Protein AF-A0A356WWE1-F1 (afdb_monomer_lite)

Secondary structure (DSSP, 8-state):
-HHHHHHHHHHHHHT-TTTTTTHHHHHHHHHHHHHHHHHHHHHHHHHHHHHHHH-TTS-HHHHHHHHHHHHHHHHHHHHHHHSPP----HHHHHTSS--HHHHHHHHHHGGGG-GGGGHHHHHH--

Sequence (126 aa):
MYSTFFKHYWLKSVRAPGYYKNLIVNIFVGLSAVYFLVIFVLLGFMMPRILAEAAPKLDPALTFNGILMYVTVLALLFRFLFQPLSTINLQSYQVLPVKRSKLVNYLLIKPLLNPANYLTLCFAIP

Structure (mmCIF, N/CA/C/O backbone):
data_AF-A0A356WWE1-F1
#
_entry.id   AF-A0A356WWE1-F1
#
loop_
_atom_site.group_PDB
_atom_site.id
_atom_site.type_symbol
_atom_site.label_atom_id
_atom_site.label_alt_id
_atom_site.label_comp_id
_atom_site.label_asym_id
_atom_site.label_entity_id
_atom_site.label_seq_id
_atom_site.pdbx_PDB_ins_code
_atom_site.Cartn_x
_atom_site.Cartn_y
_atom_site.Cartn_z
_atom_site.occupancy
_atom_site.B_iso_or_equiv
_atom_site.auth_seq_id
_atom_site.auth_comp_id
_atom_site.auth_asym_id
_atom_site.auth_atom_id
_atom_site.pdbx_PDB_model_num
ATOM 1 N N . MET A 1 1 ? -12.221 -14.445 15.675 1.00 80.31 1 MET A N 1
ATOM 2 C CA . MET A 1 1 ? -11.602 -13.313 16.410 1.00 80.31 1 MET A CA 1
ATOM 3 C C . MET A 1 1 ? -10.905 -12.346 15.459 1.00 80.31 1 MET A C 1
ATOM 5 O O . MET A 1 1 ? -11.318 -11.199 15.418 1.00 80.31 1 MET A O 1
ATOM 9 N N . TYR A 1 2 ? -9.949 -12.786 14.625 1.00 82.81 2 TYR A N 1
ATOM 10 C CA . TYR A 1 2 ? -9.426 -11.942 13.532 1.00 82.81 2 TYR A CA 1
ATOM 11 C C . TYR A 1 2 ? -10.525 -11.520 12.544 1.00 82.81 2 TYR A C 1
ATOM 13 O O . TYR A 1 2 ? -10.663 -10.338 12.253 1.00 82.81 2 TYR A O 1
ATOM 21 N N . SER A 1 3 ? -11.389 -12.457 12.137 1.00 83.38 3 SER A N 1
ATOM 22 C CA . SER A 1 3 ? -12.603 -12.182 11.346 1.00 83.38 3 SER A CA 1
ATOM 23 C C . SER A 1 3 ? -13.508 -11.116 11.975 1.00 83.38 3 SER A C 1
ATOM 25 O O . SER A 1 3 ? -14.043 -10.252 11.285 1.00 83.38 3 SER A O 1
ATOM 27 N N . THR A 1 4 ? -13.639 -11.130 13.302 1.00 86.06 4 THR A N 1
ATOM 28 C CA . THR A 1 4 ? -14.409 -10.144 14.068 1.00 86.06 4 THR A CA 1
ATOM 29 C C . THR A 1 4 ? -13.772 -8.756 13.992 1.00 86.06 4 THR A C 1
ATOM 31 O O . THR A 1 4 ? -14.477 -7.775 13.771 1.00 86.06 4 THR A O 1
ATOM 34 N N . PHE A 1 5 ? -12.443 -8.659 14.105 1.00 86.31 5 PHE A N 1
ATOM 35 C CA . PHE A 1 5 ? -11.728 -7.388 13.954 1.00 86.31 5 PHE A CA 1
ATOM 36 C C . PHE A 1 5 ? -11.843 -6.820 12.537 1.00 86.31 5 PHE A C 1
ATOM 38 O O . PHE A 1 5 ? -12.077 -5.619 12.388 1.00 86.31 5 PHE A O 1
ATOM 45 N N . PHE A 1 6 ? -11.782 -7.673 11.511 1.00 85.06 6 PHE A N 1
ATOM 46 C CA . PHE A 1 6 ? -12.042 -7.262 10.129 1.00 85.06 6 PHE A CA 1
ATOM 47 C C . PHE A 1 6 ? -13.469 -6.755 9.938 1.00 85.06 6 PHE A C 1
ATOM 49 O O . PHE A 1 6 ? -13.670 -5.686 9.363 1.00 85.06 6 PHE A O 1
ATOM 56 N N . LYS A 1 7 ? -14.460 -7.456 10.499 1.00 89.25 7 LYS A N 1
ATOM 57 C CA . LYS A 1 7 ? -15.856 -7.007 10.481 1.00 89.25 7 LYS A CA 1
ATOM 58 C C . LYS A 1 7 ? -16.013 -5.638 11.147 1.00 89.25 7 LYS A C 1
ATOM 60 O O . LYS A 1 7 ? -16.680 -4.767 10.599 1.00 89.25 7 LYS A O 1
ATOM 65 N N . HIS A 1 8 ? -15.384 -5.422 12.302 1.00 88.94 8 HIS A N 1
ATOM 66 C CA . HIS A 1 8 ? -15.420 -4.129 12.991 1.00 88.94 8 HIS A CA 1
ATOM 67 C C . HIS A 1 8 ? -14.762 -3.018 12.168 1.00 88.94 8 HIS A C 1
ATOM 69 O O . HIS A 1 8 ? -15.280 -1.905 12.126 1.00 88.94 8 HIS A O 1
ATOM 75 N N . TYR A 1 9 ? -13.649 -3.314 11.493 1.00 86.12 9 TYR A N 1
ATOM 76 C CA . TYR A 1 9 ? -12.990 -2.371 10.594 1.00 86.12 9 TYR A CA 1
ATOM 77 C C . TYR A 1 9 ? -13.894 -1.971 9.419 1.00 86.12 9 TYR A C 1
ATOM 79 O O . TYR A 1 9 ? -14.075 -0.778 9.173 1.00 86.12 9 TYR A O 1
ATOM 87 N N . TRP A 1 10 ? -14.526 -2.947 8.763 1.00 85.25 10 TRP A N 1
ATOM 88 C CA . TRP A 1 10 ? -15.459 -2.702 7.664 1.00 85.25 10 TRP A CA 1
ATOM 89 C C . TRP A 1 10 ? -16.669 -1.872 8.110 1.00 85.25 10 TRP A C 1
ATOM 91 O O . TRP A 1 10 ? -16.974 -0.832 7.528 1.00 85.25 10 TRP A O 1
ATOM 101 N N . LEU A 1 11 ? -17.314 -2.273 9.211 1.00 87.62 11 LEU A N 1
ATOM 102 C CA . LEU A 1 11 ? -18.463 -1.554 9.765 1.00 87.62 11 LEU A CA 1
ATOM 103 C C . LEU A 1 11 ? -18.102 -0.128 10.188 1.00 87.62 11 LEU A C 1
ATOM 105 O O . LEU A 1 11 ? -18.896 0.780 9.966 1.00 87.62 11 LEU A O 1
ATOM 109 N N . LYS A 1 12 ? -16.912 0.088 10.764 1.00 86.19 12 LYS A N 1
ATOM 110 C CA . LYS A 1 12 ? -16.416 1.429 11.104 1.00 86.19 12 LYS A CA 1
ATOM 111 C C . LYS A 1 12 ? -16.277 2.307 9.858 1.00 86.19 12 LYS A C 1
ATOM 113 O O . LYS A 1 12 ? -16.605 3.486 9.929 1.00 86.19 12 LYS A O 1
ATOM 118 N N . SER A 1 13 ? -15.787 1.749 8.750 1.00 82.19 13 SER A N 1
ATOM 119 C CA . SER A 1 13 ? -15.600 2.490 7.499 1.00 82.19 13 SER A CA 1
ATOM 120 C C . SER A 1 13 ? -16.936 2.921 6.887 1.00 82.19 13 SER A C 1
ATOM 122 O O . SER A 1 13 ? -17.092 4.092 6.555 1.00 82.19 13 SER A O 1
ATOM 124 N N . VAL A 1 14 ? -17.918 2.015 6.828 1.00 83.50 14 VAL A N 1
ATOM 125 C CA . VAL A 1 14 ? -19.247 2.293 6.252 1.00 83.50 14 VAL A CA 1
ATOM 126 C C . VAL A 1 14 ? -20.090 3.208 7.149 1.00 83.50 14 VAL A C 1
ATOM 128 O O . VAL A 1 14 ? -20.808 4.072 6.657 1.00 83.50 14 VAL A O 1
ATOM 131 N N . ARG A 1 15 ? -20.007 3.050 8.477 1.00 85.81 15 ARG A N 1
ATOM 132 C CA . ARG A 1 15 ? -20.787 3.849 9.446 1.00 85.81 15 ARG A CA 1
ATOM 133 C C . ARG A 1 15 ? -20.161 5.207 9.768 1.00 85.81 15 ARG A C 1
ATOM 135 O O . ARG A 1 15 ? -20.669 5.912 10.637 1.00 85.81 15 ARG A O 1
ATOM 142 N N . ALA A 1 16 ? -19.045 5.568 9.136 1.00 82.94 16 ALA A N 1
ATOM 143 C CA . ALA A 1 16 ? -18.406 6.849 9.390 1.00 82.94 16 ALA A CA 1
ATOM 144 C C . ALA A 1 16 ? -19.345 7.999 8.957 1.00 82.94 16 ALA A C 1
ATOM 146 O O . ALA A 1 16 ? -19.834 7.973 7.827 1.00 82.94 16 ALA A O 1
ATOM 147 N N . PRO A 1 17 ? -19.560 9.039 9.789 1.00 75.75 17 PRO A N 1
ATOM 148 C CA . PRO A 1 17 ? -20.480 10.143 9.478 1.00 75.75 17 PRO A CA 1
ATOM 149 C C . PRO A 1 17 ? -20.177 10.857 8.151 1.00 75.75 17 PRO A C 1
ATOM 151 O O . PRO A 1 17 ? -21.072 11.382 7.499 1.00 75.75 17 PRO A O 1
ATOM 154 N N . GLY A 1 18 ? -18.908 10.859 7.729 1.00 76.81 18 GLY A N 1
ATOM 155 C CA . GLY A 1 18 ? -18.455 11.456 6.471 1.00 76.81 18 GLY A CA 1
ATOM 156 C C . GLY A 1 18 ? -18.491 10.530 5.249 1.00 76.81 18 GLY A C 1
ATOM 157 O O . GLY A 1 18 ? -18.133 10.984 4.166 1.00 76.81 18 GLY A O 1
ATOM 158 N N . TYR A 1 19 ? -18.891 9.259 5.386 1.00 76.81 19 TYR A N 1
ATOM 159 C CA . TYR A 1 19 ? -18.848 8.292 4.280 1.00 76.81 19 TYR A CA 1
ATOM 160 C C . TYR A 1 19 ? -19.741 8.724 3.109 1.00 76.81 19 TYR A C 1
ATOM 162 O O . TYR A 1 19 ? -19.277 8.806 1.976 1.00 76.81 19 TYR A O 1
ATOM 170 N N . TYR A 1 20 ? -20.992 9.095 3.395 1.00 75.81 20 TYR A N 1
ATOM 171 C CA . TYR A 1 20 ? -21.943 9.538 2.370 1.00 75.81 20 TYR A CA 1
ATOM 172 C C . TYR A 1 20 ? -21.607 10.921 1.802 1.00 75.81 20 TYR A C 1
ATOM 174 O O . TYR A 1 20 ? -21.770 11.146 0.606 1.00 75.81 20 TYR A O 1
ATOM 182 N N . LYS A 1 21 ? -21.061 11.827 2.626 1.00 80.69 21 LYS A N 1
ATOM 183 C CA . LYS A 1 21 ? -20.617 13.159 2.181 1.00 80.69 21 LYS A CA 1
ATOM 184 C C . LYS A 1 21 ? -19.473 13.078 1.158 1.00 80.69 21 LYS A C 1
ATOM 186 O O . LYS A 1 21 ? -19.403 13.908 0.261 1.00 80.69 21 LYS A O 1
ATOM 191 N N . ASN A 1 22 ? -18.615 12.063 1.269 1.00 85.31 22 ASN A N 1
ATOM 192 C CA . ASN A 1 22 ? -17.461 11.850 0.392 1.00 85.31 22 ASN A CA 1
ATOM 193 C C . ASN A 1 22 ? -17.669 10.698 -0.607 1.00 85.31 22 ASN A C 1
ATOM 195 O O . ASN A 1 22 ? -16.696 10.194 -1.166 1.00 85.31 22 ASN A O 1
ATOM 199 N N . LEU A 1 23 ? -18.911 10.262 -0.845 1.00 86.38 23 LEU A N 1
ATOM 200 C CA . LEU A 1 23 ? -19.193 9.092 -1.681 1.00 86.38 23 LEU A CA 1
ATOM 201 C C . LEU A 1 23 ? -18.650 9.259 -3.110 1.00 86.38 23 LEU A C 1
ATOM 203 O O . LEU A 1 23 ? -17.987 8.360 -3.620 1.00 86.38 23 LEU A O 1
ATOM 207 N N . ILE A 1 24 ? -18.866 10.430 -3.719 1.00 90.31 24 ILE A N 1
ATOM 208 C CA . ILE A 1 24 ? -18.367 10.756 -5.067 1.00 90.31 24 ILE A CA 1
ATOM 209 C C . ILE A 1 24 ? -16.835 10.691 -5.109 1.00 90.31 24 ILE A C 1
ATOM 211 O O . ILE A 1 24 ? -16.266 10.091 -6.018 1.00 90.31 24 ILE A O 1
ATOM 215 N N . VAL A 1 25 ? -16.166 11.248 -4.094 1.00 88.06 25 VAL A N 1
ATOM 216 C CA . VAL A 1 25 ? -14.699 11.217 -3.982 1.00 88.06 25 VAL A CA 1
ATOM 217 C C . VAL A 1 25 ? -14.200 9.777 -3.860 1.00 88.06 25 VAL A C 1
ATOM 219 O O . VAL A 1 25 ? -13.268 9.393 -4.559 1.00 88.06 25 VAL A O 1
ATOM 222 N N . ASN A 1 26 ? -14.847 8.950 -3.035 1.00 86.44 26 ASN A N 1
ATOM 223 C CA . ASN A 1 26 ? -14.484 7.541 -2.884 1.00 86.44 26 ASN A CA 1
ATOM 224 C C . ASN A 1 26 ? -14.635 6.752 -4.191 1.00 86.44 26 ASN A C 1
ATOM 226 O O . ASN A 1 26 ? -13.770 5.935 -4.506 1.00 86.44 26 ASN A O 1
ATOM 230 N N . ILE A 1 27 ? -15.702 6.998 -4.958 1.00 90.62 27 ILE A N 1
ATOM 231 C CA . ILE A 1 27 ? -15.904 6.364 -6.269 1.00 90.62 27 ILE A CA 1
ATOM 232 C C . ILE A 1 27 ? -14.796 6.790 -7.237 1.00 90.62 27 ILE A C 1
ATOM 234 O O . ILE A 1 27 ? -14.195 5.938 -7.890 1.00 90.62 27 ILE A O 1
ATOM 238 N N . PHE A 1 28 ? -14.480 8.086 -7.289 1.00 93.12 28 PHE A N 1
ATOM 239 C CA . PHE A 1 28 ? -13.427 8.612 -8.156 1.00 93.12 28 PHE A CA 1
ATOM 240 C C . PHE A 1 28 ? -12.045 8.035 -7.812 1.00 93.12 28 PHE A C 1
ATOM 242 O O . PHE A 1 28 ? -11.297 7.637 -8.707 1.00 93.12 28 PHE A O 1
ATOM 249 N N . VAL A 1 29 ? -11.725 7.916 -6.519 1.00 88.75 29 VAL A N 1
ATOM 250 C CA . VAL A 1 29 ? -10.489 7.276 -6.037 1.00 88.75 29 VAL A CA 1
ATOM 251 C C . VAL A 1 29 ? -10.455 5.796 -6.422 1.00 88.75 29 VAL A C 1
ATOM 253 O O . VAL A 1 29 ? -9.426 5.316 -6.895 1.00 88.75 29 VAL A O 1
ATOM 256 N N . GLY A 1 30 ? -11.571 5.079 -6.267 1.00 89.75 30 GLY A N 1
ATOM 257 C CA . GLY A 1 30 ? -11.677 3.672 -6.653 1.00 89.75 30 GLY A CA 1
ATOM 258 C C . GLY A 1 30 ? -11.456 3.452 -8.151 1.00 89.75 30 GLY A C 1
ATOM 259 O O . GLY A 1 30 ? -10.663 2.595 -8.535 1.00 89.75 30 GLY A O 1
ATOM 260 N N . LEU A 1 31 ? -12.096 4.262 -8.999 1.00 94.06 31 LEU A N 1
ATOM 261 C CA . LEU A 1 31 ? -11.938 4.185 -10.453 1.00 94.06 31 LEU A CA 1
ATOM 262 C C . LEU A 1 31 ? -10.508 4.534 -10.881 1.00 94.06 31 LEU A C 1
ATOM 264 O O . LEU A 1 31 ? -9.914 3.810 -11.678 1.00 94.06 31 LEU A O 1
ATOM 268 N N . SER A 1 32 ? -9.925 5.583 -10.294 1.00 89.69 32 SER A N 1
ATOM 269 C CA . SER A 1 32 ? -8.526 5.953 -10.531 1.00 89.69 32 SER A CA 1
ATOM 270 C C . SER A 1 32 ? -7.570 4.820 -10.149 1.00 89.69 32 SER A C 1
ATOM 272 O O . SER A 1 32 ? -6.634 4.530 -10.889 1.00 89.69 32 SER A O 1
ATOM 274 N N . ALA A 1 33 ? -7.816 4.132 -9.030 1.00 89.62 33 ALA A N 1
ATOM 275 C CA . ALA A 1 33 ? -6.991 3.004 -8.606 1.00 89.62 33 ALA A CA 1
ATOM 276 C C . ALA A 1 33 ? -7.020 1.849 -9.622 1.00 89.62 33 ALA A C 1
ATOM 278 O O . ALA A 1 33 ? -5.968 1.308 -9.954 1.00 89.62 33 ALA A O 1
ATOM 279 N N . VAL A 1 34 ? -8.199 1.504 -10.153 1.00 91.38 34 VAL A N 1
ATOM 280 C CA . VAL A 1 34 ? -8.334 0.477 -11.202 1.00 91.38 34 VAL A CA 1
ATOM 281 C C . VAL A 1 34 ? -7.643 0.916 -12.494 1.00 91.38 34 VAL A C 1
ATOM 283 O O . VAL A 1 34 ? -6.920 0.125 -13.095 1.00 91.38 34 VAL A O 1
ATOM 286 N N . TYR A 1 35 ? -7.810 2.179 -12.893 1.00 91.62 35 TYR A N 1
ATOM 287 C CA . TYR A 1 35 ? -7.148 2.753 -14.065 1.00 91.62 35 TYR A CA 1
ATOM 288 C C . TYR A 1 35 ? -5.619 2.620 -13.987 1.00 91.62 35 TYR A C 1
ATOM 290 O O . TYR A 1 35 ? -4.995 2.098 -14.912 1.00 91.62 35 TYR A O 1
ATOM 298 N N . PHE A 1 36 ? -5.013 3.005 -12.859 1.00 88.38 36 PHE A N 1
ATOM 299 C CA . PHE A 1 36 ? -3.569 2.854 -12.665 1.00 88.38 36 PHE A CA 1
ATOM 300 C C . PHE A 1 36 ? -3.127 1.390 -12.621 1.00 88.38 36 PHE A C 1
ATOM 302 O O . PHE A 1 36 ? -2.071 1.070 -13.160 1.00 88.38 36 PHE A O 1
ATOM 309 N N . LEU A 1 37 ? -3.925 0.493 -12.034 1.00 89.19 37 LEU A N 1
ATOM 310 C CA . LEU A 1 37 ? -3.625 -0.942 -12.009 1.00 89.19 37 LEU A CA 1
ATOM 311 C C . LEU A 1 37 ? -3.484 -1.495 -13.436 1.00 89.19 37 LEU A C 1
ATOM 313 O O . LEU A 1 37 ? -2.482 -2.137 -13.746 1.00 89.19 37 LEU A O 1
ATOM 317 N N . VAL A 1 38 ? -4.437 -1.184 -14.321 1.00 91.06 38 VAL A N 1
ATOM 318 C CA . VAL A 1 38 ? -4.391 -1.607 -15.732 1.00 91.06 38 VAL A CA 1
ATOM 319 C C . VAL A 1 38 ? -3.144 -1.062 -16.430 1.00 91.06 38 VAL A C 1
ATOM 321 O O . VAL A 1 38 ? -2.458 -1.812 -17.123 1.00 91.06 38 VAL A O 1
ATOM 324 N N . ILE A 1 39 ? -2.808 0.212 -16.209 1.00 89.81 39 ILE A N 1
ATOM 325 C CA . ILE A 1 39 ? -1.601 0.821 -16.783 1.00 89.81 39 ILE A CA 1
ATOM 326 C C . ILE A 1 39 ? -0.338 0.102 -16.315 1.00 89.81 39 ILE A C 1
ATOM 328 O O . ILE A 1 39 ? 0.509 -0.200 -17.147 1.00 89.81 39 ILE A O 1
ATOM 332 N N . PHE A 1 40 ? -0.197 -0.197 -15.021 1.00 88.12 40 PHE A N 1
ATOM 333 C CA . PHE A 1 40 ? 0.999 -0.870 -14.504 1.00 88.12 40 PHE A CA 1
ATOM 334 C C . PHE A 1 40 ? 1.190 -2.272 -15.087 1.00 88.12 40 PHE A C 1
ATOM 336 O O . PHE A 1 40 ? 2.320 -2.643 -15.402 1.00 88.12 40 PHE A O 1
ATOM 343 N N . VAL A 1 41 ? 0.099 -3.018 -15.285 1.00 89.44 41 VAL A N 1
ATOM 344 C CA . VAL A 1 41 ? 0.141 -4.336 -15.937 1.00 89.44 41 VAL A CA 1
ATOM 345 C C . VAL A 1 41 ? 0.572 -4.202 -17.399 1.00 89.44 41 VAL A C 1
ATOM 347 O O . VAL A 1 41 ? 1.493 -4.889 -17.834 1.00 89.44 41 VAL A O 1
ATOM 350 N N . LEU A 1 42 ? -0.037 -3.281 -18.155 1.00 89.44 42 LEU A N 1
ATOM 351 C CA . LEU A 1 42 ? 0.341 -3.029 -19.552 1.00 89.44 42 LEU A CA 1
ATOM 352 C C . LEU A 1 42 ? 1.797 -2.565 -19.677 1.00 89.44 42 LEU A C 1
ATOM 354 O O . LEU A 1 42 ? 2.507 -3.008 -20.577 1.00 89.44 42 LEU A O 1
ATOM 358 N N . LEU A 1 43 ? 2.254 -1.705 -18.764 1.00 87.44 43 LEU A N 1
ATOM 359 C CA . LEU A 1 43 ? 3.627 -1.210 -18.737 1.00 87.44 43 LEU A CA 1
ATOM 360 C C . LEU A 1 43 ? 4.623 -2.354 -18.533 1.00 87.44 43 LEU A C 1
ATOM 362 O O . LEU A 1 43 ? 5.648 -2.385 -19.207 1.00 87.44 43 LEU A O 1
ATOM 366 N N . GLY A 1 44 ? 4.318 -3.304 -17.646 1.00 84.88 44 GLY A N 1
ATOM 367 C CA . GLY A 1 44 ? 5.161 -4.479 -17.447 1.00 84.88 44 GLY A CA 1
ATOM 368 C C . GLY A 1 44 ? 5.240 -5.367 -18.697 1.00 84.88 44 GLY A C 1
ATOM 369 O O . GLY A 1 44 ? 6.342 -5.714 -19.111 1.00 84.88 44 GLY A O 1
ATOM 370 N N . PHE A 1 45 ? 4.120 -5.607 -19.393 1.00 85.88 45 PHE A N 1
ATOM 371 C CA . PHE A 1 45 ? 4.120 -6.337 -20.673 1.00 85.88 45 PHE A CA 1
ATOM 372 C C . PHE A 1 45 ? 4.885 -5.620 -21.796 1.00 85.88 45 PHE A C 1
ATOM 374 O O . PHE A 1 45 ? 5.511 -6.260 -22.645 1.00 85.88 45 PHE A O 1
ATOM 381 N N . MET A 1 46 ? 4.801 -4.289 -21.854 1.00 86.00 46 MET A N 1
ATOM 382 C CA . MET A 1 46 ? 5.426 -3.494 -22.916 1.00 86.00 46 MET A CA 1
ATOM 383 C C . MET A 1 46 ? 6.903 -3.190 -22.649 1.00 86.00 46 MET A C 1
ATOM 385 O O . MET A 1 46 ? 7.653 -2.976 -23.603 1.00 86.00 46 MET A O 1
ATOM 389 N N . MET A 1 47 ? 7.343 -3.204 -21.389 1.00 82.94 47 MET A N 1
ATOM 390 C CA . MET A 1 47 ? 8.711 -2.855 -20.997 1.00 82.94 47 MET A CA 1
ATOM 391 C C . MET A 1 47 ? 9.799 -3.645 -21.740 1.00 82.94 47 MET A C 1
ATOM 393 O O . MET A 1 47 ? 10.724 -3.007 -22.242 1.00 82.94 47 MET A O 1
ATOM 397 N N . PRO A 1 48 ? 9.711 -4.981 -21.902 1.00 80.88 48 PRO A N 1
ATOM 398 C CA . PRO A 1 48 ? 10.704 -5.741 -22.664 1.00 80.88 48 PRO A CA 1
ATOM 399 C C . PRO A 1 48 ? 10.823 -5.299 -24.129 1.00 80.88 48 PRO A C 1
ATOM 401 O O . PRO A 1 48 ? 11.926 -5.268 -24.670 1.00 80.88 48 PRO A O 1
ATOM 404 N N . ARG A 1 49 ? 9.706 -4.915 -24.769 1.00 82.38 49 ARG A N 1
ATOM 405 C CA . ARG A 1 49 ? 9.694 -4.425 -26.161 1.00 82.38 49 ARG A CA 1
ATOM 406 C C . ARG A 1 49 ? 10.319 -3.036 -26.268 1.00 82.38 49 ARG A C 1
ATOM 408 O O . ARG A 1 49 ? 11.161 -2.815 -27.129 1.00 82.38 49 ARG A O 1
ATOM 415 N N . ILE A 1 50 ? 9.963 -2.139 -25.348 1.00 82.38 50 ILE A N 1
ATOM 416 C CA . ILE A 1 50 ? 10.530 -0.784 -25.272 1.00 82.38 50 ILE A CA 1
ATOM 417 C C . ILE A 1 50 ? 12.046 -0.852 -25.031 1.00 82.38 50 ILE A C 1
ATOM 419 O O . ILE A 1 50 ? 12.810 -0.123 -25.658 1.00 82.38 50 ILE A O 1
ATOM 423 N N . LEU A 1 51 ? 12.495 -1.755 -24.155 1.00 81.62 51 LEU A N 1
ATOM 424 C CA . LEU A 1 51 ? 13.915 -1.975 -23.874 1.00 81.62 51 LEU A CA 1
ATOM 425 C C . LEU A 1 51 ? 14.672 -2.538 -25.083 1.00 81.62 51 LEU A C 1
ATOM 427 O O . LEU A 1 51 ? 15.796 -2.107 -25.336 1.00 81.62 51 LEU A O 1
ATOM 431 N N . ALA A 1 52 ? 14.060 -3.450 -25.844 1.00 79.00 52 ALA A N 1
ATOM 432 C CA . ALA A 1 52 ? 14.658 -3.997 -27.060 1.00 79.00 52 ALA A CA 1
ATOM 433 C C . ALA A 1 52 ? 14.865 -2.928 -28.151 1.00 79.00 52 ALA A C 1
ATOM 435 O O . ALA A 1 52 ? 15.881 -2.953 -28.844 1.00 79.00 52 ALA A O 1
ATOM 436 N N . GLU A 1 53 ? 13.942 -1.970 -28.277 1.00 80.19 53 GLU A N 1
ATOM 437 C CA . GLU A 1 53 ? 14.056 -0.855 -29.229 1.00 80.19 53 GLU A CA 1
ATOM 438 C C . GLU A 1 53 ? 15.029 0.236 -28.754 1.00 80.19 53 GLU A C 1
ATOM 440 O O . GLU A 1 53 ? 15.812 0.757 -29.548 1.00 80.19 53 GLU A O 1
ATOM 445 N N . ALA A 1 54 ? 15.017 0.576 -27.461 1.00 77.94 54 ALA A N 1
ATOM 446 C CA . ALA A 1 54 ? 15.843 1.652 -26.908 1.00 77.94 54 ALA A CA 1
ATOM 447 C C . ALA A 1 54 ? 17.317 1.255 -26.701 1.00 77.94 54 ALA A C 1
ATOM 449 O O . ALA A 1 54 ? 18.204 2.108 -26.776 1.00 77.94 54 ALA A O 1
ATOM 450 N N . ALA A 1 55 ? 17.594 -0.023 -26.425 1.00 70.56 55 ALA A N 1
ATOM 451 C CA . ALA A 1 55 ? 18.932 -0.518 -26.114 1.00 70.56 55 ALA A CA 1
ATOM 452 C C . ALA A 1 55 ? 19.208 -1.892 -26.763 1.00 70.56 55 ALA A C 1
ATOM 454 O O . ALA A 1 55 ? 19.386 -2.885 -26.059 1.00 70.56 55 ALA A O 1
ATOM 455 N N . PRO A 1 56 ? 19.357 -1.965 -28.101 1.00 68.81 56 PRO A N 1
ATOM 456 C CA . PRO A 1 56 ? 19.505 -3.231 -28.836 1.00 68.81 56 PRO A CA 1
ATOM 457 C C . PRO A 1 56 ? 20.796 -4.014 -28.525 1.00 68.81 56 PRO A C 1
ATOM 459 O O . PRO A 1 56 ? 20.966 -5.137 -28.989 1.00 68.81 56 PRO A O 1
ATOM 462 N N . LYS A 1 57 ? 21.737 -3.423 -27.773 1.00 69.50 57 LYS A N 1
ATOM 463 C CA . LYS A 1 57 ? 23.019 -4.043 -27.389 1.00 69.50 57 LYS A CA 1
ATOM 464 C C . LYS A 1 57 ? 22.977 -4.781 -26.048 1.00 69.50 57 LYS A C 1
ATOM 466 O O . LYS A 1 57 ? 23.923 -5.497 -25.735 1.00 69.50 57 LYS A O 1
ATOM 471 N N . LEU A 1 58 ? 21.942 -4.563 -25.241 1.00 73.00 58 LEU A N 1
ATOM 472 C CA . LEU A 1 58 ? 21.801 -5.143 -23.907 1.00 73.00 58 LEU A CA 1
ATOM 473 C C . LEU A 1 58 ? 20.709 -6.206 -23.934 1.00 73.00 58 LEU A C 1
ATOM 475 O O . LEU A 1 58 ? 19.700 -6.029 -24.609 1.00 73.00 58 LEU A O 1
ATOM 479 N N . ASP A 1 59 ? 20.896 -7.286 -23.174 1.00 80.88 59 ASP A N 1
ATOM 480 C CA . ASP A 1 59 ? 19.837 -8.273 -22.979 1.00 80.88 59 ASP A CA 1
ATOM 481 C C . ASP A 1 59 ? 18.630 -7.584 -22.300 1.00 80.88 59 ASP A C 1
ATOM 483 O O . ASP A 1 59 ? 18.762 -7.088 -21.165 1.00 80.88 59 ASP A O 1
ATOM 487 N N . PRO A 1 60 ? 17.463 -7.502 -22.973 1.00 76.81 60 PRO A N 1
ATOM 488 C CA . PRO A 1 60 ? 16.289 -6.818 -22.439 1.00 76.81 60 PRO A CA 1
ATOM 489 C C . PRO A 1 60 ? 15.832 -7.412 -21.104 1.00 76.81 60 PRO A C 1
ATOM 491 O O . PRO A 1 60 ? 15.387 -6.672 -20.226 1.00 76.81 60 PRO A O 1
ATOM 494 N N . ALA A 1 61 ? 15.998 -8.725 -20.913 1.00 79.62 61 ALA A N 1
ATOM 495 C CA . ALA A 1 61 ? 15.594 -9.414 -19.691 1.00 79.62 61 ALA A CA 1
ATOM 496 C C . ALA A 1 61 ? 16.482 -9.043 -18.493 1.00 79.62 61 ALA A C 1
ATOM 498 O O . ALA A 1 61 ? 15.991 -8.838 -17.378 1.00 79.62 61 ALA A O 1
ATOM 499 N N . LEU A 1 62 ? 17.793 -8.918 -18.710 1.00 82.50 62 LEU A N 1
ATOM 500 C CA . LEU A 1 62 ? 18.742 -8.567 -17.654 1.00 82.50 62 LEU A CA 1
ATOM 501 C C . LEU A 1 62 ? 18.576 -7.104 -17.226 1.00 82.50 62 LEU A C 1
ATOM 503 O O . LEU A 1 62 ? 18.562 -6.793 -16.033 1.00 82.50 62 LEU A O 1
ATOM 507 N N . THR A 1 63 ? 18.360 -6.216 -18.197 1.00 83.25 63 THR A N 1
ATOM 508 C CA . THR A 1 63 ? 18.117 -4.791 -17.939 1.00 83.25 63 THR A CA 1
ATOM 509 C C . THR A 1 63 ? 16.782 -4.568 -17.223 1.00 83.25 63 THR A C 1
ATOM 511 O O . THR A 1 63 ? 16.715 -3.785 -16.274 1.00 83.25 63 THR A O 1
ATOM 514 N N . PHE A 1 64 ? 15.734 -5.304 -17.610 1.00 84.81 64 PHE A N 1
ATOM 515 C CA . PHE A 1 64 ? 14.433 -5.260 -16.943 1.00 84.81 64 PHE A CA 1
ATOM 516 C C . PHE A 1 64 ? 14.527 -5.657 -15.464 1.00 84.81 64 PHE A C 1
ATOM 518 O O . PHE A 1 64 ? 14.057 -4.916 -14.603 1.00 84.81 64 PHE A O 1
ATOM 525 N N . ASN A 1 65 ? 15.200 -6.770 -15.152 1.00 85.62 65 ASN A N 1
ATOM 526 C CA . ASN A 1 65 ? 15.393 -7.218 -13.769 1.00 85.62 65 ASN A CA 1
ATOM 527 C C . ASN A 1 65 ? 16.188 -6.207 -12.924 1.00 85.62 65 ASN A C 1
ATOM 529 O O . ASN A 1 65 ? 15.849 -5.968 -11.763 1.00 85.62 65 ASN A O 1
ATOM 533 N N . GLY A 1 66 ? 17.208 -5.569 -13.508 1.00 86.50 66 GLY A N 1
ATOM 534 C CA . GLY A 1 66 ? 17.946 -4.493 -12.844 1.00 86.50 66 GLY A CA 1
ATOM 535 C C . GLY A 1 66 ? 17.045 -3.305 -12.492 1.00 86.50 66 GLY A C 1
ATOM 536 O O . GLY A 1 66 ? 17.019 -2.862 -11.344 1.00 86.50 66 GLY A O 1
ATOM 537 N N . ILE A 1 67 ? 16.244 -2.831 -13.453 1.00 86.00 67 ILE A N 1
ATOM 538 C CA . ILE A 1 67 ? 15.267 -1.750 -13.238 1.00 86.00 67 ILE A CA 1
ATOM 539 C C . ILE A 1 67 ? 14.250 -2.144 -12.165 1.00 86.00 67 ILE A C 1
ATOM 541 O O . ILE A 1 67 ? 13.946 -1.338 -11.283 1.00 86.00 67 ILE A O 1
ATOM 545 N N . LEU A 1 68 ? 13.763 -3.385 -12.194 1.00 88.06 68 LEU A N 1
ATOM 546 C CA . LEU A 1 68 ? 12.795 -3.899 -11.233 1.00 88.06 68 LEU A CA 1
ATOM 547 C C . LEU A 1 68 ? 13.290 -3.771 -9.786 1.00 88.06 68 LEU A C 1
ATOM 549 O O . LEU A 1 68 ? 12.526 -3.391 -8.895 1.00 88.06 68 LEU A O 1
ATOM 553 N N . MET A 1 69 ? 14.575 -4.045 -9.552 1.00 88.12 69 MET A N 1
ATOM 554 C CA . MET A 1 69 ? 15.188 -3.928 -8.232 1.00 88.12 69 MET A CA 1
ATOM 555 C C . MET A 1 69 ? 15.154 -2.477 -7.725 1.00 88.12 69 MET A C 1
ATOM 557 O O . MET A 1 69 ? 14.705 -2.228 -6.603 1.00 88.12 69 MET A O 1
ATOM 561 N N . TYR A 1 70 ? 15.532 -1.506 -8.565 1.00 89.62 70 TYR A N 1
ATOM 562 C CA . TYR A 1 70 ? 15.471 -0.080 -8.215 1.00 89.62 70 TYR A CA 1
ATOM 563 C C . TYR A 1 70 ? 14.034 0.413 -8.010 1.00 89.62 70 TYR A C 1
ATOM 565 O O . TYR A 1 70 ? 13.752 1.107 -7.030 1.00 89.62 70 TYR A O 1
ATOM 573 N N . VAL A 1 71 ? 13.111 0.019 -8.894 1.00 88.38 71 VAL A N 1
ATOM 574 C CA . VAL A 1 71 ? 11.684 0.362 -8.796 1.00 88.38 71 VAL A CA 1
ATOM 575 C C . VAL A 1 71 ? 11.082 -0.193 -7.507 1.00 88.38 71 VAL A C 1
ATOM 577 O O . VAL A 1 71 ? 10.325 0.508 -6.839 1.00 88.38 71 VAL A O 1
ATOM 580 N N . THR A 1 72 ? 11.452 -1.410 -7.105 1.00 88.31 72 THR A N 1
ATOM 581 C CA . THR A 1 72 ? 10.966 -2.026 -5.864 1.00 88.31 72 THR A CA 1
ATOM 582 C C . THR A 1 72 ? 11.440 -1.259 -4.631 1.00 88.31 72 THR A C 1
ATOM 584 O O . THR A 1 72 ? 10.636 -0.966 -3.747 1.00 88.31 72 THR A O 1
ATOM 587 N N . VAL A 1 73 ? 12.720 -0.875 -4.573 1.00 90.62 73 VAL A N 1
ATOM 588 C CA . VAL A 1 73 ? 13.255 -0.076 -3.457 1.00 90.62 73 VAL A CA 1
ATOM 589 C C . VAL A 1 73 ? 12.576 1.292 -3.387 1.00 90.62 73 VAL A C 1
ATOM 591 O O . VAL A 1 73 ? 12.123 1.697 -2.315 1.00 90.62 73 VAL A O 1
ATOM 594 N N . LEU A 1 74 ? 12.434 1.984 -4.521 1.00 90.00 74 LEU A N 1
ATOM 595 C CA . LEU A 1 74 ? 11.724 3.263 -4.580 1.00 90.00 74 LEU A CA 1
ATOM 596 C C . LEU A 1 74 ? 10.263 3.119 -4.148 1.00 90.00 74 LEU A C 1
ATOM 598 O O . LEU A 1 74 ? 9.777 3.924 -3.356 1.00 90.00 74 LEU A O 1
ATOM 602 N N . ALA A 1 75 ? 9.572 2.075 -4.605 1.00 88.38 75 ALA A N 1
ATOM 603 C CA . ALA A 1 75 ? 8.196 1.805 -4.212 1.00 88.38 75 ALA A CA 1
ATOM 604 C C . ALA A 1 75 ? 8.065 1.572 -2.698 1.00 88.38 75 ALA A C 1
ATOM 606 O O . ALA A 1 75 ? 7.115 2.064 -2.090 1.00 88.38 75 ALA A O 1
ATOM 607 N N . LEU A 1 76 ? 9.025 0.887 -2.065 1.00 88.62 76 LEU A N 1
ATOM 608 C CA . LEU A 1 76 ? 9.055 0.715 -0.609 1.00 88.62 76 LEU A CA 1
ATOM 609 C C . LEU A 1 76 ? 9.266 2.044 0.129 1.00 88.62 76 LEU A C 1
ATOM 611 O O . LEU A 1 76 ? 8.585 2.290 1.127 1.00 88.62 76 LEU A O 1
ATOM 615 N N . LEU A 1 77 ? 10.149 2.914 -0.370 1.00 90.81 77 LEU A N 1
ATOM 616 C CA . LEU A 1 77 ? 10.359 4.251 0.196 1.00 90.81 77 LEU A CA 1
ATOM 617 C C . LEU A 1 77 ? 9.092 5.104 0.087 1.00 90.81 77 LEU A C 1
ATOM 619 O O . LEU A 1 77 ? 8.620 5.643 1.087 1.00 90.81 77 LEU A O 1
ATOM 623 N N . PHE A 1 78 ? 8.487 5.171 -1.101 1.00 87.69 78 PHE A N 1
ATOM 624 C CA . PHE A 1 78 ? 7.226 5.884 -1.302 1.00 87.69 78 PHE A CA 1
ATOM 625 C C . PHE A 1 78 ? 6.110 5.324 -0.423 1.00 87.69 78 PHE A C 1
ATOM 627 O O . PHE A 1 78 ? 5.364 6.080 0.196 1.00 87.69 78 PHE A O 1
ATOM 634 N N . ARG A 1 79 ? 6.024 4.000 -0.296 1.00 85.62 79 ARG A N 1
ATOM 635 C CA . ARG A 1 79 ? 5.059 3.349 0.586 1.00 85.62 79 ARG A CA 1
ATOM 636 C C . ARG A 1 79 ? 5.263 3.750 2.045 1.00 85.62 79 ARG A C 1
ATOM 638 O O . ARG A 1 79 ? 4.279 4.038 2.716 1.00 85.62 79 ARG A O 1
ATOM 645 N N . PHE A 1 80 ? 6.501 3.802 2.531 1.00 85.38 80 PHE A N 1
ATOM 646 C CA . PHE A 1 80 ? 6.788 4.239 3.898 1.00 85.38 80 PHE A CA 1
ATOM 647 C C . PHE A 1 80 ? 6.325 5.681 4.159 1.00 85.38 80 PHE A C 1
ATOM 649 O O . PHE A 1 80 ? 5.802 5.967 5.232 1.00 85.38 80 PHE A O 1
ATOM 656 N N . LEU A 1 81 ? 6.464 6.567 3.168 1.00 87.69 81 LEU A N 1
ATOM 657 C CA . LEU A 1 81 ? 6.085 7.977 3.288 1.00 87.69 81 LEU A CA 1
ATOM 658 C C . LEU A 1 81 ? 4.571 8.210 3.170 1.00 87.69 81 LEU A C 1
ATOM 660 O O . LEU A 1 81 ? 4.009 9.004 3.920 1.00 87.69 81 LEU A O 1
ATOM 664 N N . PHE A 1 82 ? 3.906 7.535 2.229 1.00 85.38 82 PHE A N 1
ATOM 665 C CA . PHE A 1 82 ? 2.510 7.812 1.877 1.00 85.38 82 PHE A CA 1
ATOM 666 C C . PHE A 1 82 ? 1.491 6.878 2.548 1.00 85.38 82 PHE A C 1
ATOM 668 O O . PHE A 1 82 ? 0.300 7.199 2.579 1.00 85.38 82 PHE A O 1
ATOM 675 N N . GLN A 1 83 ? 1.899 5.718 3.078 1.00 84.94 83 GLN A N 1
ATOM 676 C CA . GLN A 1 83 ? 0.952 4.767 3.660 1.00 84.94 83 GLN A CA 1
ATOM 677 C C . GLN A 1 83 ? 0.506 5.213 5.066 1.00 84.94 83 GLN A C 1
ATOM 679 O O . GLN A 1 83 ? 1.335 5.342 5.968 1.00 84.94 83 GLN A O 1
ATOM 684 N N . PRO A 1 84 ? -0.808 5.370 5.320 1.00 81.06 84 PRO A N 1
ATOM 685 C CA . PRO A 1 84 ? -1.291 5.732 6.645 1.00 81.06 84 PRO A CA 1
ATOM 686 C C . PRO A 1 84 ? -1.032 4.611 7.661 1.00 81.06 84 PRO A C 1
ATOM 688 O O . PRO A 1 84 ? -1.243 3.423 7.384 1.00 81.06 84 PRO A O 1
ATOM 691 N N . LEU A 1 85 ? -0.640 4.999 8.877 1.00 80.06 85 LEU A N 1
ATOM 692 C CA . LEU A 1 85 ? -0.422 4.065 9.979 1.00 80.06 85 LEU A CA 1
ATOM 693 C C . LEU A 1 85 ? -1.726 3.358 10.368 1.00 80.06 85 LEU A C 1
ATOM 695 O O . LEU A 1 85 ? -2.791 3.964 10.529 1.00 80.06 85 LEU A O 1
ATOM 699 N N . SER A 1 86 ? -1.644 2.042 10.560 1.00 80.69 86 SER A N 1
ATOM 700 C CA . SER A 1 86 ? -2.786 1.255 11.016 1.00 80.69 86 SER A CA 1
ATOM 701 C C . SER A 1 86 ? -3.079 1.536 12.483 1.00 80.69 86 SER A C 1
ATOM 703 O O . SER A 1 86 ? -2.356 1.089 13.362 1.00 80.69 86 SER A O 1
ATOM 705 N N . THR A 1 87 ? -4.186 2.226 12.754 1.00 83.25 87 THR A N 1
ATOM 706 C CA . THR A 1 87 ? -4.654 2.484 14.123 1.00 83.25 87 THR A CA 1
ATOM 707 C C . THR A 1 87 ? -5.857 1.609 14.492 1.00 83.25 87 THR A C 1
ATOM 709 O O . THR A 1 87 ? -6.678 1.237 13.637 1.00 83.25 87 THR A O 1
ATOM 712 N N . ILE A 1 88 ? -5.966 1.279 15.783 1.00 85.31 88 ILE A N 1
ATOM 713 C CA . ILE A 1 88 ? -7.173 0.744 16.432 1.00 85.31 88 ILE A CA 1
ATOM 714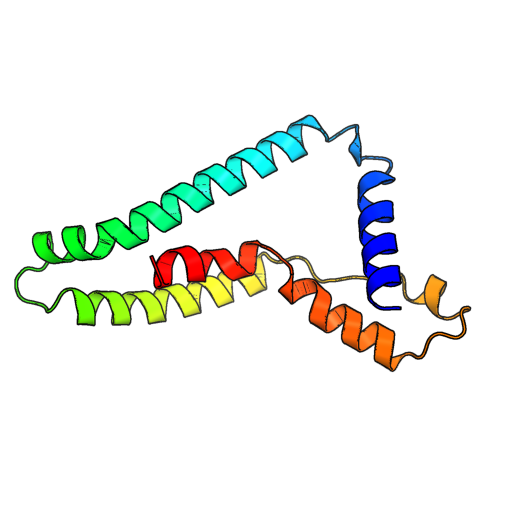 C C . ILE A 1 88 ? -7.448 1.563 17.696 1.00 85.31 88 ILE A C 1
ATOM 716 O O . ILE A 1 88 ? -6.512 2.074 18.307 1.00 85.31 88 ILE A O 1
ATOM 720 N N . ASN A 1 89 ? -8.712 1.673 18.117 1.00 83.94 89 ASN A N 1
ATOM 721 C CA . ASN A 1 89 ? -9.024 2.289 19.407 1.00 83.94 89 ASN A CA 1
ATOM 722 C C . ASN A 1 89 ? -8.708 1.289 20.528 1.00 83.94 89 ASN A C 1
ATOM 724 O O . ASN A 1 89 ? -9.525 0.426 20.836 1.00 83.94 89 ASN A O 1
ATOM 728 N N . LEU A 1 90 ? -7.497 1.362 21.084 1.00 81.06 90 LEU A N 1
ATOM 729 C CA . LEU A 1 90 ? -7.022 0.387 22.064 1.00 81.06 90 LEU A CA 1
ATOM 730 C C . LEU A 1 90 ? -7.867 0.406 23.348 1.00 81.06 90 LEU A C 1
ATOM 732 O O . LEU A 1 90 ? -8.147 -0.658 23.892 1.00 81.06 90 LEU A O 1
ATOM 736 N N . GLN A 1 91 ? -8.326 1.583 23.785 1.00 82.56 91 GLN A N 1
ATOM 737 C CA . GLN A 1 91 ? -9.111 1.759 25.013 1.00 82.56 91 GLN A CA 1
ATOM 738 C C . GLN A 1 91 ? -10.418 0.956 24.971 1.00 82.56 91 GLN A C 1
ATOM 740 O O . GLN A 1 91 ? -10.719 0.216 25.904 1.00 82.56 91 GLN A O 1
ATOM 745 N N . SER A 1 92 ? -11.147 1.003 2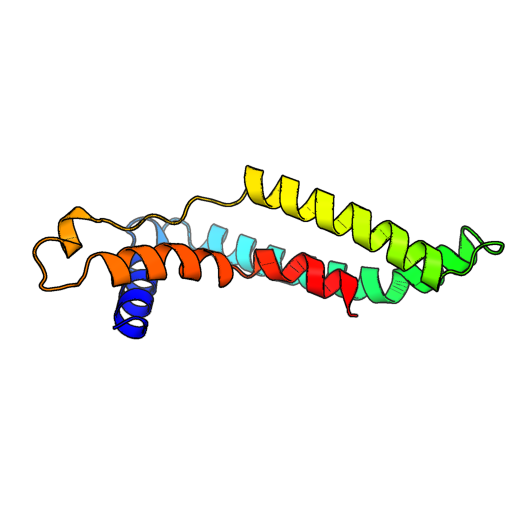3.851 1.00 85.19 92 SER A N 1
ATOM 746 C CA . SER A 1 92 ? -12.405 0.259 23.693 1.00 85.19 92 SER A CA 1
ATOM 747 C C . SER A 1 92 ? -12.231 -1.265 23.735 1.00 85.19 92 SER A C 1
ATOM 749 O O . SER A 1 92 ? -13.173 -1.976 24.067 1.00 85.19 92 SER A O 1
ATOM 751 N N . TYR A 1 93 ? -11.045 -1.784 23.398 1.00 87.69 93 TYR A N 1
ATOM 752 C CA . TYR A 1 93 ? -10.762 -3.224 23.439 1.00 87.69 93 TYR A CA 1
ATOM 753 C C . TYR A 1 93 ? -10.134 -3.688 24.758 1.00 87.69 93 TYR A C 1
ATOM 755 O O . TYR A 1 93 ? -10.129 -4.890 25.009 1.00 87.69 93 TYR A O 1
ATOM 763 N N . GLN A 1 94 ? -9.619 -2.778 25.595 1.00 84.00 94 GLN A N 1
ATOM 764 C CA . GLN A 1 94 ? -8.995 -3.124 26.880 1.00 84.00 94 GLN A CA 1
ATOM 765 C C . GLN A 1 94 ? -10.006 -3.600 27.930 1.00 84.00 94 GLN A C 1
ATOM 767 O O . GLN A 1 94 ? -9.646 -4.410 28.778 1.00 84.00 94 GLN A O 1
ATOM 772 N N . VAL A 1 95 ? -11.254 -3.126 27.858 1.00 89.69 95 VAL A N 1
ATOM 773 C CA . VAL A 1 95 ? -12.345 -3.555 28.755 1.00 89.69 95 VAL A CA 1
ATOM 774 C C . VAL A 1 95 ? -12.907 -4.933 28.395 1.00 89.69 95 VAL A C 1
ATOM 776 O O . VAL A 1 95 ? -13.606 -5.550 29.192 1.00 89.69 95 VAL A O 1
ATOM 779 N N . LEU A 1 96 ? -12.617 -5.425 27.188 1.00 88.94 96 LEU A N 1
ATOM 780 C CA . LEU A 1 96 ? -13.037 -6.744 26.731 1.00 88.94 96 LEU A CA 1
ATOM 781 C C . LEU A 1 96 ? -11.962 -7.782 27.092 1.00 88.94 96 LEU A C 1
ATOM 783 O O . LEU A 1 96 ? -10.775 -7.452 27.079 1.00 88.94 96 LEU A O 1
ATOM 787 N N . PRO A 1 97 ? -12.325 -9.057 27.331 1.00 89.44 97 PRO A N 1
ATOM 788 C CA . PRO A 1 97 ? -11.377 -10.132 27.643 1.00 89.44 97 PRO A CA 1
ATOM 789 C C . PRO A 1 97 ? -10.580 -10.584 26.398 1.00 89.44 97 PRO A C 1
ATOM 791 O O . PRO A 1 97 ? -10.601 -11.742 25.978 1.00 89.44 97 PRO A O 1
ATOM 794 N N . VAL A 1 98 ? -9.873 -9.650 25.758 1.00 88.88 98 VAL A N 1
ATOM 795 C CA . VAL A 1 98 ? -9.086 -9.834 24.538 1.00 88.88 98 VAL A CA 1
ATOM 796 C C . VAL A 1 98 ? -7.601 -9.746 24.886 1.00 88.88 98 VAL A C 1
ATOM 798 O O . VAL A 1 98 ? -7.112 -8.727 25.364 1.00 88.88 98 VAL A O 1
ATOM 801 N N . LYS A 1 99 ? -6.838 -10.808 24.595 1.00 89.06 99 LYS A N 1
ATOM 802 C CA . LYS A 1 99 ? -5.381 -10.821 24.814 1.00 89.06 99 LYS A CA 1
ATOM 803 C C . LYS A 1 99 ? -4.693 -9.708 24.007 1.00 89.06 99 LYS A C 1
ATOM 805 O O . LYS A 1 99 ? -4.868 -9.639 22.789 1.00 89.06 99 LYS A O 1
ATOM 810 N N . ARG A 1 100 ? -3.834 -8.912 24.661 1.00 85.75 100 ARG A N 1
ATOM 811 C CA . ARG A 1 100 ? -3.062 -7.819 24.027 1.00 85.75 100 ARG A CA 1
ATOM 812 C C . ARG A 1 100 ? -2.242 -8.290 22.821 1.00 85.75 100 ARG A C 1
ATOM 814 O O . ARG A 1 100 ? -2.235 -7.620 21.795 1.00 85.75 100 ARG A O 1
ATOM 821 N N . SER A 1 101 ? -1.640 -9.479 22.899 1.00 89.19 101 SER A N 1
ATOM 822 C CA . SER A 1 101 ? -0.864 -10.070 21.798 1.00 89.19 101 SER A CA 1
ATOM 823 C C . SER A 1 101 ? -1.668 -10.218 20.500 1.00 89.19 101 SER A C 1
ATOM 825 O O . SER A 1 101 ? -1.139 -9.989 19.416 1.00 89.19 101 SER A O 1
ATOM 827 N N . LYS A 1 102 ? -2.971 -10.526 20.586 1.00 88.56 102 LYS A N 1
ATOM 828 C CA . LYS A 1 102 ? -3.840 -10.642 19.405 1.00 88.56 102 LYS A CA 1
ATOM 829 C C . LYS A 1 102 ? -4.116 -9.289 18.752 1.00 88.56 102 LYS A C 1
ATOM 831 O O . LYS A 1 102 ? -4.204 -9.231 17.528 1.00 88.56 102 LYS A O 1
ATOM 836 N N . LEU A 1 103 ? -4.237 -8.224 19.548 1.00 87.81 103 LEU A N 1
ATOM 837 C CA . LEU A 1 103 ? -4.431 -6.859 19.045 1.00 87.81 103 LEU A CA 1
ATOM 838 C C . LEU A 1 103 ? -3.177 -6.359 18.322 1.00 87.81 103 LEU A C 1
ATOM 840 O O . LEU A 1 103 ? -3.288 -5.817 17.226 1.00 87.81 103 LEU A O 1
ATOM 844 N N . VAL A 1 104 ? -1.996 -6.609 18.895 1.00 88.50 104 VAL A N 1
ATOM 845 C CA . VAL A 1 104 ? -0.709 -6.275 18.266 1.00 88.50 104 VAL A CA 1
ATOM 846 C C . VAL A 1 104 ? -0.531 -7.048 16.959 1.00 88.50 104 VAL A C 1
ATOM 848 O O . VAL A 1 104 ? -0.253 -6.443 15.931 1.00 88.50 104 VAL A O 1
ATOM 851 N N . ASN A 1 105 ? -0.786 -8.360 16.950 1.00 89.31 105 ASN A N 1
ATOM 852 C CA . ASN A 1 105 ? -0.662 -9.143 15.719 1.00 89.31 105 ASN A CA 1
ATOM 853 C C . ASN A 1 105 ? -1.652 -8.675 14.631 1.00 89.31 105 ASN A C 1
ATOM 855 O O . ASN A 1 105 ? -1.306 -8.585 13.458 1.00 89.31 105 ASN A O 1
ATOM 859 N N . TYR A 1 106 ? -2.877 -8.297 15.012 1.00 89.12 106 TYR A N 1
ATOM 860 C CA . TYR A 1 106 ? -3.837 -7.717 14.067 1.00 89.12 106 TYR A CA 1
ATOM 861 C C . TYR A 1 106 ? -3.353 -6.382 13.476 1.00 89.12 106 TYR A C 1
ATOM 863 O O . TYR A 1 106 ? -3.508 -6.154 12.277 1.00 89.12 106 TYR A O 1
ATOM 871 N N . LEU A 1 107 ? -2.741 -5.517 14.293 1.00 88.25 107 LEU A N 1
ATOM 872 C CA . LEU A 1 107 ? -2.149 -4.256 13.836 1.00 88.25 107 LEU A CA 1
ATOM 873 C C . LEU A 1 107 ? -1.029 -4.468 12.808 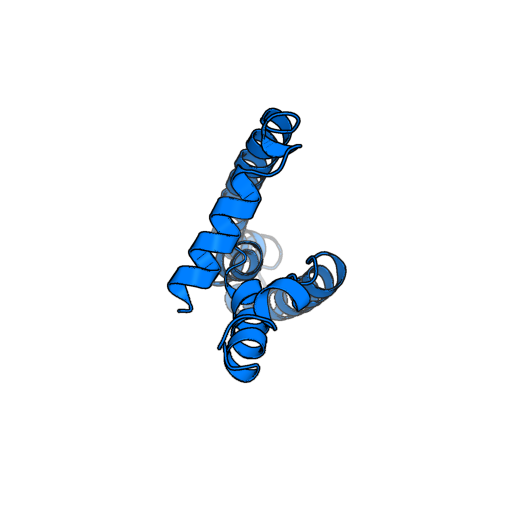1.00 88.25 107 LEU A C 1
ATOM 875 O O . LEU A 1 107 ? -0.913 -3.658 11.894 1.00 88.25 107 LEU A O 1
ATOM 879 N N . LEU A 1 108 ? -0.254 -5.549 12.931 1.00 87.69 108 LEU A N 1
ATOM 880 C CA . LEU A 1 108 ? 0.820 -5.902 11.994 1.00 87.69 108 LEU A CA 1
ATOM 881 C C . LEU A 1 108 ? 0.291 -6.508 10.686 1.00 87.69 108 LEU A C 1
ATOM 883 O O . LEU A 1 108 ? 0.807 -6.208 9.613 1.00 87.69 108 LEU A O 1
ATOM 887 N N . ILE A 1 109 ? -0.762 -7.327 10.757 1.00 87.94 109 ILE A N 1
ATOM 888 C CA . ILE A 1 109 ? -1.351 -7.984 9.579 1.00 87.94 109 ILE A CA 1
ATOM 889 C C . ILE A 1 109 ? -2.177 -6.999 8.741 1.00 87.94 109 ILE A C 1
ATOM 891 O O . ILE A 1 109 ? -2.198 -7.083 7.515 1.00 87.94 109 ILE A O 1
ATOM 895 N N . LYS A 1 110 ? -2.859 -6.042 9.378 1.00 86.69 110 LYS A N 1
ATOM 896 C CA . LYS A 1 110 ? -3.772 -5.110 8.700 1.00 86.69 110 LYS A CA 1
ATOM 897 C C . LYS A 1 110 ? -3.119 -4.331 7.536 1.00 86.69 110 LYS A C 1
ATOM 899 O O . LYS A 1 110 ? -3.732 -4.294 6.471 1.00 86.69 110 LYS A O 1
ATOM 904 N N . PRO A 1 111 ? -1.913 -3.741 7.669 1.00 86.75 111 PRO A N 1
ATOM 905 C CA . PRO A 1 111 ? -1.224 -3.083 6.563 1.00 86.75 111 PRO A CA 1
ATOM 906 C C . PRO A 1 111 ? -0.938 -3.983 5.365 1.00 86.75 111 PRO A C 1
ATOM 908 O O . PRO A 1 111 ? -0.871 -3.454 4.260 1.00 86.75 111 PRO A O 1
ATOM 911 N N . LEU A 1 112 ? -0.754 -5.297 5.561 1.00 85.19 112 LEU A N 1
ATOM 912 C CA . LEU A 1 112 ? -0.426 -6.240 4.484 1.00 85.19 112 LEU A CA 1
ATOM 913 C C . LEU A 1 112 ? -1.570 -6.372 3.478 1.00 85.19 112 LEU A C 1
ATOM 915 O O . LEU A 1 112 ? -1.310 -6.502 2.291 1.00 85.19 112 LEU A O 1
ATOM 919 N N . LEU A 1 113 ? -2.814 -6.232 3.938 1.00 82.81 113 LEU A N 1
ATOM 920 C CA . LEU A 1 113 ? -4.023 -6.325 3.115 1.00 82.81 113 LEU A CA 1
ATOM 921 C C . LEU A 1 113 ? -4.314 -5.070 2.283 1.00 82.81 113 LEU A C 1
ATOM 923 O O . LEU A 1 113 ? -5.325 -5.015 1.588 1.00 82.81 113 LEU A O 1
ATOM 927 N N . ASN A 1 114 ? -3.469 -4.041 2.367 1.00 84.69 114 ASN A N 1
ATOM 928 C CA . ASN A 1 114 ? -3.621 -2.856 1.537 1.00 84.69 114 ASN A CA 1
ATOM 929 C C . ASN A 1 114 ? -3.325 -3.210 0.064 1.00 84.69 114 ASN A C 1
ATOM 931 O O . ASN A 1 114 ? -2.199 -3.630 -0.219 1.00 84.69 114 ASN A O 1
ATOM 935 N N . PRO A 1 115 ? -4.266 -2.998 -0.880 1.00 81.69 115 PRO A N 1
ATOM 936 C CA . PRO A 1 115 ? -4.044 -3.273 -2.302 1.00 81.69 115 PRO A CA 1
ATOM 937 C C . PRO A 1 115 ? -2.828 -2.531 -2.876 1.00 81.69 115 PRO A C 1
ATOM 939 O O . PRO A 1 115 ? -2.154 -3.061 -3.754 1.00 81.69 115 PRO A O 1
ATOM 942 N N . ALA A 1 116 ? -2.477 -1.359 -2.332 1.00 81.44 116 ALA A N 1
ATOM 943 C CA . ALA A 1 116 ? -1.306 -0.596 -2.765 1.00 81.44 116 ALA A CA 1
ATOM 944 C C . ALA A 1 116 ? 0.018 -1.377 -2.636 1.00 81.44 116 ALA A C 1
ATOM 946 O O . ALA A 1 116 ? 0.945 -1.140 -3.403 1.00 81.44 116 ALA A O 1
ATOM 947 N N . ASN A 1 117 ? 0.106 -2.341 -1.711 1.00 83.62 117 ASN A N 1
ATOM 948 C CA . ASN A 1 117 ? 1.300 -3.175 -1.537 1.00 83.62 117 ASN A CA 1
ATOM 949 C C . ASN A 1 117 ? 1.557 -4.099 -2.729 1.00 83.62 117 ASN A C 1
ATOM 951 O O . ASN A 1 117 ? 2.691 -4.508 -2.956 1.00 83.62 117 ASN A O 1
ATOM 955 N N . TYR A 1 118 ? 0.494 -4.462 -3.443 1.00 85.06 118 TYR A N 1
ATOM 956 C CA . TYR A 1 118 ? 0.536 -5.423 -4.536 1.00 85.06 118 TYR A CA 1
ATOM 957 C C . TYR A 1 118 ? 0.733 -4.735 -5.894 1.00 85.06 118 TYR A C 1
ATOM 959 O O . TYR A 1 118 ? 1.001 -5.416 -6.877 1.00 85.06 118 TYR A O 1
ATOM 967 N N . LEU A 1 119 ? 0.684 -3.396 -5.955 1.00 83.25 119 LEU A N 1
ATOM 968 C CA . LEU A 1 119 ? 0.903 -2.637 -7.193 1.00 83.25 119 LEU A CA 1
ATOM 969 C C . LEU A 1 119 ? 2.278 -2.914 -7.812 1.00 83.25 119 LEU A C 1
ATOM 971 O O . LEU A 1 119 ? 2.380 -3.105 -9.018 1.00 83.25 119 LEU A O 1
ATOM 975 N N . THR A 1 120 ? 3.329 -2.998 -6.994 1.00 81.88 120 THR A N 1
ATOM 976 C CA . THR A 1 120 ? 4.680 -3.321 -7.480 1.00 81.88 120 THR A CA 1
ATOM 977 C C . THR A 1 120 ? 4.748 -4.728 -8.080 1.00 81.88 120 THR A C 1
ATOM 979 O O . THR A 1 120 ? 5.467 -4.941 -9.049 1.00 81.88 120 THR A O 1
ATOM 982 N N . LEU A 1 121 ? 3.961 -5.681 -7.563 1.00 82.81 121 LEU A N 1
ATOM 983 C CA . LEU A 1 121 ? 3.897 -7.040 -8.115 1.00 82.81 121 LEU A CA 1
ATOM 984 C C . LEU A 1 121 ? 3.208 -7.070 -9.481 1.00 82.81 121 LEU A C 1
ATOM 986 O O . LEU A 1 121 ? 3.647 -7.809 -10.357 1.00 82.81 121 LEU A O 1
ATOM 990 N N . CYS A 1 122 ? 2.182 -6.238 -9.681 1.00 81.25 122 CYS A N 1
ATOM 991 C CA . CYS A 1 122 ? 1.508 -6.098 -10.974 1.00 81.25 122 CYS A CA 1
ATOM 992 C C . CYS A 1 122 ? 2.438 -5.595 -12.086 1.00 81.25 122 CYS A C 1
ATOM 994 O O . CYS A 1 122 ? 2.173 -5.871 -13.247 1.00 81.25 122 CYS A O 1
ATOM 996 N N . PHE A 1 123 ? 3.507 -4.873 -11.739 1.00 80.38 123 PHE A N 1
ATOM 997 C CA . PHE A 1 123 ? 4.542 -4.4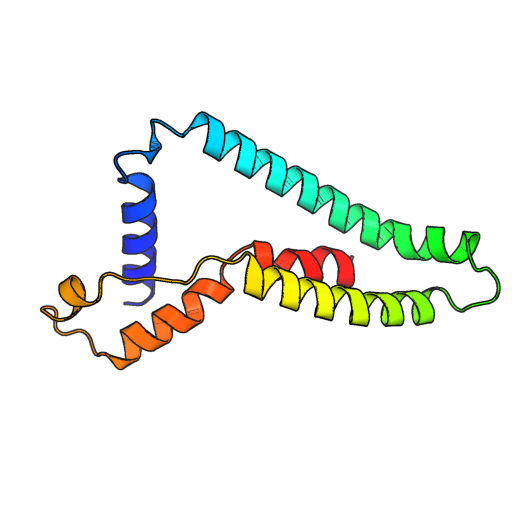47 -12.682 1.00 80.38 123 PHE A CA 1
ATOM 998 C C . PHE A 1 123 ? 5.648 -5.500 -12.880 1.00 80.38 123 PHE A C 1
ATOM 1000 O O . PHE A 1 123 ? 6.253 -5.558 -13.944 1.00 80.38 123 PHE A O 1
ATOM 1007 N N . ALA A 1 124 ? 5.919 -6.321 -11.860 1.00 79.00 124 ALA A N 1
ATOM 1008 C CA . ALA A 1 124 ? 7.054 -7.245 -11.825 1.00 79.00 124 ALA A CA 1
ATOM 1009 C C . ALA A 1 124 ? 6.825 -8.605 -12.488 1.00 79.00 124 ALA A C 1
ATOM 1011 O O . ALA A 1 124 ? 7.746 -9.161 -13.076 1.00 79.00 124 ALA A O 1
ATOM 1012 N N . ILE A 1 125 ? 5.622 -9.155 -12.330 1.00 74.75 125 ILE A N 1
ATOM 1013 C CA . ILE A 1 125 ? 5.246 -10.489 -12.811 1.00 74.75 125 ILE A CA 1
ATOM 1014 C C . ILE A 1 125 ? 4.585 -10.532 -14.214 1.00 74.75 125 ILE A C 1
ATOM 1016 O O . ILE A 1 125 ? 4.533 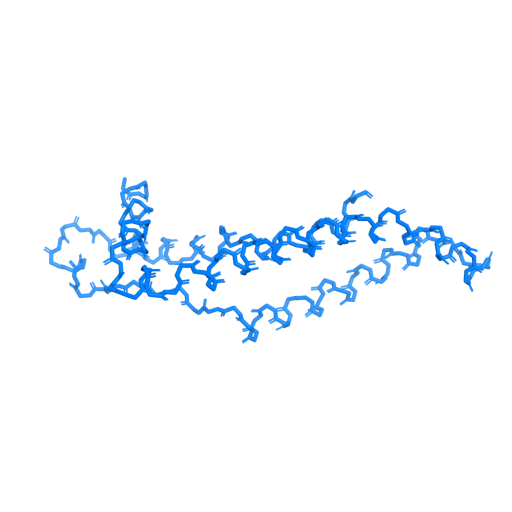-11.639 -14.747 1.00 74.75 125 ILE A O 1
ATOM 1020 N N . PRO A 1 126 ? 4.035 -9.440 -14.795 1.00 59.31 126 PRO A N 1
ATOM 1021 C CA . PRO A 1 126 ? 3.115 -9.531 -15.929 1.00 59.31 126 PRO A CA 1
ATOM 1022 C C . PRO A 1 126 ? 3.738 -10.203 -17.155 1.00 59.31 126 PRO A C 1
ATOM 1024 O O . PRO A 1 126 ? 4.905 -9.900 -17.489 1.00 59.31 126 PRO A O 1
#

Foldseek 3Di:
DLVVVVVVVVCCQCPPPCCVVCVVVVVVVVVVVVVLLVVLLVCLVCQLVVCCVVPVPDNSVVVLVVVLVVVLVVLVVVCVVPPDQQDDPVVVCVPPPDDPVVVVVSSVVVSVPPVSVCSSVSNVPD

pLDDT: mean 84.75, std 5.23, ra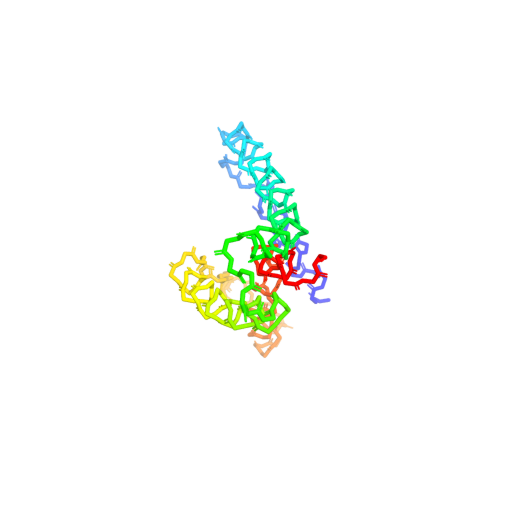nge [59.31, 94.06]

Radius of gyration: 20.04 Å; chains: 1; bounding box: 45×26×58 Å